Protein AF-A0A352BG03-F1 (afdb_monomer)

Foldseek 3Di:
DPPDDWAWCPDDPACLQVLLCVVPVQWTWTQRPVVRWIFIFGDDDPGGGQDTDPDNDRDPVVSVVCVVRPDDD

Nearest PDB structures (foldseek):
  3imo-assembly2_D  TM=5.839E-01  e=3.374E+00  Vibrio cholerae O139
  7jl1-assembly1_B  TM=4.534E-01  e=8.735E+00  Homo sapiens

Mean predicted aligned error: 4.01 Å

Radius of gyration: 12.1 Å; Cα contacts (8 Å, |Δi|>4): 102; chains: 1; bounding box: 36×22×30 Å

Sequence (73 aa):
MDVMRDILVEHDLFDIVKRIKSIDKNYYVIFNTKRKKYEIHYNRKFSSYELTVPFDRLDCRTVELVLKTRKKF

pLDDT: mean 92.1, std 12.07, range [42.44, 98.44]

Solvent-accessible surface area (backbone atoms only — not comparable to full-atom values): 4594 Å² total; per-residue (Å²): 132,85,83,81,66,65,41,78,47,81,72,52,100,79,45,48,50,58,53,43,27,70,76,41,74,52,42,49,40,34,38,34,65,90,79,71,33,42,33,40,29,38,77,56,98,88,62,37,79,74,48,73,51,92,52,99,63,91,45,72,67,54,50,53,48,50,68,72,68,56,83,84,128

Structure (mmCIF, N/CA/C/O backbone):
data_AF-A0A352BG03-F1
#
_entry.id   AF-A0A352BG03-F1
#
loop_
_atom_site.group_PDB
_atom_site.id
_atom_site.type_symbol
_atom_site.label_atom_id
_atom_site.label_alt_id
_atom_site.label_comp_id
_atom_site.label_asym_id
_atom_site.label_entity_id
_atom_site.label_seq_id
_atom_site.pdbx_PDB_ins_code
_atom_site.Cartn_x
_atom_site.Cartn_y
_atom_site.Cartn_z
_atom_site.occupancy
_atom_site.B_iso_or_equiv
_atom_site.auth_seq_id
_atom_site.auth_comp_id
_atom_site.auth_asym_id
_atom_site.auth_atom_id
_atom_site.pdbx_PDB_model_num
ATOM 1 N N . MET A 1 1 ? 25.757 12.666 -3.193 1.00 42.44 1 MET A N 1
ATOM 2 C CA . MET A 1 1 ? 24.673 12.009 -2.435 1.00 42.44 1 MET A CA 1
ATO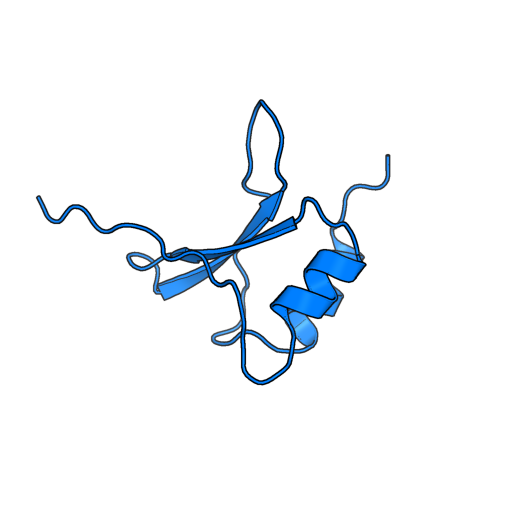M 3 C C . MET A 1 1 ? 23.448 12.025 -3.322 1.00 42.44 1 MET A C 1
ATOM 5 O O . MET A 1 1 ? 22.942 13.103 -3.594 1.00 42.44 1 MET A O 1
ATOM 9 N N . ASP A 1 2 ? 23.053 10.873 -3.854 1.00 48.12 2 ASP A N 1
ATOM 10 C CA . ASP A 1 2 ? 21.842 10.773 -4.667 1.00 48.12 2 ASP A CA 1
ATOM 11 C C . ASP A 1 2 ? 20.630 10.920 -3.738 1.00 48.12 2 ASP A C 1
ATOM 13 O O . ASP A 1 2 ? 20.449 10.122 -2.814 1.00 48.12 2 ASP A O 1
ATOM 17 N N . VAL A 1 3 ? 19.853 11.990 -3.903 1.00 53.09 3 VAL A N 1
ATOM 18 C CA . VAL A 1 3 ? 18.624 12.211 -3.131 1.00 53.09 3 VAL A CA 1
ATOM 19 C C . VAL A 1 3 ? 17.541 11.356 -3.784 1.00 53.09 3 VAL A C 1
ATOM 21 O O . VAL A 1 3 ? 16.684 11.862 -4.505 1.00 53.09 3 VAL A O 1
ATOM 24 N N . MET A 1 4 ? 17.612 10.040 -3.578 1.00 58.91 4 MET A N 1
ATOM 25 C CA . MET A 1 4 ? 16.562 9.126 -4.020 1.00 58.91 4 MET A CA 1
ATOM 26 C C . MET A 1 4 ? 15.279 9.468 -3.263 1.00 58.91 4 MET A C 1
ATOM 28 O O . MET A 1 4 ? 15.207 9.327 -2.043 1.00 58.91 4 MET A O 1
ATOM 32 N N . ARG A 1 5 ? 14.281 9.969 -3.994 1.00 82.31 5 ARG A N 1
ATOM 33 C CA . ARG A 1 5 ? 12.938 10.220 -3.470 1.00 82.31 5 ARG A CA 1
ATOM 34 C C . ARG A 1 5 ? 12.107 8.961 -3.684 1.00 82.31 5 ARG A C 1
ATOM 36 O O . ARG A 1 5 ? 12.131 8.380 -4.771 1.00 82.31 5 ARG A O 1
ATOM 43 N N . ASP A 1 6 ? 11.388 8.538 -2.655 1.00 92.44 6 ASP A N 1
ATOM 44 C CA . ASP A 1 6 ? 10.349 7.529 -2.823 1.00 92.44 6 ASP A CA 1
ATOM 45 C C . ASP A 1 6 ? 9.239 8.095 -3.716 1.00 92.44 6 ASP A C 1
ATOM 47 O O . ASP A 1 6 ? 8.947 9.295 -3.691 1.00 92.44 6 ASP A O 1
ATOM 51 N N . ILE A 1 7 ? 8.645 7.238 -4.543 1.00 96.19 7 ILE A N 1
ATOM 52 C CA . ILE A 1 7 ? 7.654 7.653 -5.539 1.00 96.19 7 ILE A CA 1
ATOM 53 C C . ILE A 1 7 ? 6.263 7.358 -4.987 1.00 96.19 7 ILE A C 1
ATOM 55 O O . ILE A 1 7 ? 5.962 6.208 -4.674 1.00 96.19 7 ILE A O 1
ATOM 59 N N . LEU A 1 8 ? 5.401 8.372 -4.892 1.00 97.06 8 LEU A N 1
ATOM 60 C CA . LEU A 1 8 ? 3.984 8.157 -4.598 1.00 97.06 8 LEU A CA 1
ATOM 61 C C . LEU A 1 8 ? 3.330 7.424 -5.775 1.00 97.06 8 LEU A C 1
ATOM 63 O O . LEU A 1 8 ? 3.403 7.877 -6.915 1.00 97.06 8 LEU A O 1
ATOM 67 N N . VAL A 1 9 ? 2.676 6.300 -5.494 1.00 97.69 9 VAL A N 1
ATOM 68 C CA . VAL A 1 9 ? 1.937 5.532 -6.499 1.00 97.69 9 VAL A CA 1
ATOM 69 C C . VAL A 1 9 ? 0.472 5.929 -6.393 1.00 97.69 9 VAL A C 1
ATOM 71 O O . VAL A 1 9 ? -0.243 5.475 -5.500 1.00 97.69 9 VAL A O 1
ATOM 74 N N . GLU A 1 10 ? 0.029 6.825 -7.272 1.00 97.19 10 GLU A N 1
ATOM 75 C CA . GLU A 1 10 ? -1.351 7.329 -7.257 1.00 97.19 10 GLU A CA 1
ATOM 76 C C . GLU A 1 10 ? -2.327 6.387 -7.969 1.00 97.19 10 GLU A C 1
ATOM 78 O O . GLU A 1 10 ? -3.477 6.254 -7.540 1.00 97.19 10 GLU A O 1
ATOM 83 N N . HIS A 1 11 ? -1.842 5.699 -9.008 1.00 96.62 11 HIS A N 1
ATOM 84 C CA . HIS A 1 11 ? -2.603 4.798 -9.868 1.00 96.62 11 HIS A CA 1
ATOM 85 C C . HIS A 1 11 ? -1.744 3.610 -10.315 1.00 96.62 11 HIS A C 1
ATOM 87 O O . HIS A 1 11 ? -0.521 3.714 -10.424 1.00 96.62 11 HIS A O 1
ATOM 93 N N . ASP A 1 12 ? -2.394 2.488 -10.609 1.00 96.12 12 ASP A N 1
ATOM 94 C CA . ASP A 1 12 ? -1.780 1.291 -11.175 1.00 96.12 12 ASP A CA 1
ATOM 95 C C . ASP A 1 12 ? -2.765 0.581 -12.115 1.00 96.12 12 ASP A C 1
ATOM 97 O O . ASP A 1 12 ? -3.971 0.814 -12.054 1.00 96.12 12 ASP A O 1
ATOM 101 N N . LEU A 1 13 ? -2.245 -0.295 -12.980 1.00 96.69 13 LEU A N 1
ATOM 102 C CA . LEU A 1 13 ? -3.015 -0.977 -14.027 1.00 96.69 13 LEU A CA 1
ATOM 103 C C . LEU A 1 13 ? -4.185 -1.826 -13.493 1.00 96.69 13 LEU A C 1
ATOM 105 O O . LEU A 1 13 ? -5.144 -2.061 -14.222 1.00 96.69 13 LEU A O 1
ATOM 109 N N . PHE A 1 14 ? -4.105 -2.304 -12.249 1.00 96.50 14 PHE A N 1
ATOM 110 C CA . PHE A 1 14 ? -5.074 -3.231 -11.658 1.00 96.50 14 PHE A CA 1
ATOM 111 C C . PHE A 1 14 ? -5.905 -2.590 -10.537 1.00 96.50 14 PHE A C 1
ATOM 113 O O . PHE A 1 14 ? -6.531 -3.308 -9.747 1.00 96.50 14 PHE A O 1
ATOM 120 N N . ASP A 1 15 ? -5.913 -1.254 -10.454 1.00 98.12 15 ASP A N 1
ATOM 121 C CA . ASP A 1 15 ? -6.633 -0.485 -9.435 1.00 98.12 15 ASP A CA 1
ATOM 122 C C . ASP A 1 15 ? -6.289 -0.906 -7.987 1.00 98.12 15 ASP A C 1
ATOM 124 O O . ASP A 1 15 ? -7.092 -0.735 -7.064 1.00 98.12 15 ASP A O 1
ATOM 128 N N . ILE A 1 16 ? -5.099 -1.456 -7.733 1.00 98.44 16 ILE A N 1
ATOM 129 C CA . ILE A 1 16 ? -4.682 -1.900 -6.396 1.00 98.44 16 ILE A CA 1
ATOM 130 C C . ILE A 1 16 ? -4.635 -0.729 -5.414 1.00 98.44 16 ILE A C 1
ATOM 132 O O . ILE A 1 16 ? -5.186 -0.836 -4.317 1.00 98.44 16 ILE A O 1
ATOM 136 N N . VAL A 1 17 ? -4.069 0.414 -5.806 1.00 98.31 17 VAL A N 1
ATOM 137 C CA . VAL A 1 17 ? -4.034 1.635 -4.985 1.00 98.31 17 VAL A CA 1
ATOM 138 C C . VAL A 1 17 ? -5.451 2.107 -4.657 1.00 98.31 17 VAL A C 1
ATOM 140 O O . VAL A 1 17 ? -5.756 2.420 -3.503 1.00 98.31 17 VAL A O 1
ATOM 143 N N . LYS A 1 18 ? -6.350 2.109 -5.647 1.00 98.44 18 LYS A N 1
ATOM 144 C CA . LYS A 1 18 ? -7.760 2.491 -5.472 1.00 98.44 18 LYS A CA 1
ATOM 145 C C . LYS A 1 18 ? -8.488 1.549 -4.511 1.00 98.44 18 LYS A C 1
ATOM 147 O O . LYS A 1 18 ? -9.237 2.001 -3.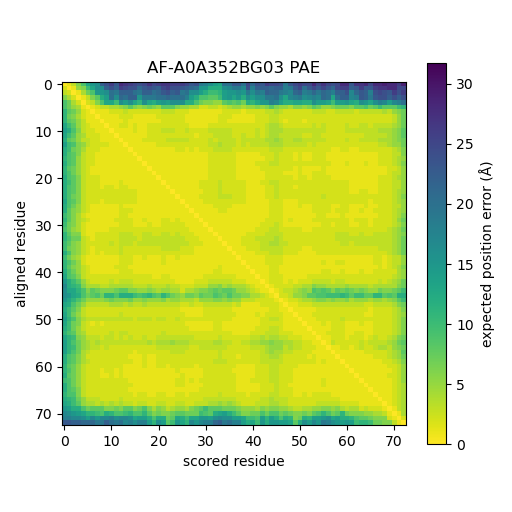643 1.00 98.44 18 LYS A O 1
ATOM 152 N N . ARG A 1 19 ? -8.249 0.242 -4.624 1.00 98.44 19 ARG A N 1
ATOM 153 C CA . ARG A 1 19 ? -8.826 -0.778 -3.737 1.00 98.44 19 ARG A CA 1
ATOM 154 C C . ARG A 1 19 ? -8.303 -0.651 -2.309 1.00 98.44 19 ARG A C 1
ATOM 156 O O . ARG A 1 19 ? -9.096 -0.737 -1.380 1.00 98.44 19 ARG A O 1
ATOM 163 N N . ILE A 1 20 ? -7.013 -0.373 -2.125 1.00 98.00 20 ILE A N 1
ATOM 164 C CA . ILE A 1 20 ? -6.427 -0.102 -0.802 1.00 98.00 20 ILE A CA 1
ATOM 165 C C . ILE A 1 20 ? -7.067 1.143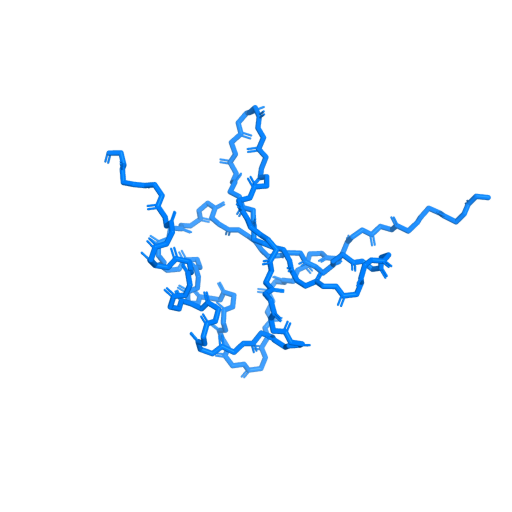 -0.171 1.00 98.00 20 ILE A C 1
ATOM 167 O O . ILE A 1 20 ? -7.514 1.078 0.972 1.00 98.00 20 ILE A O 1
ATOM 171 N N . LYS A 1 21 ? -7.216 2.239 -0.926 1.00 97.62 21 LYS A N 1
ATOM 172 C CA . LYS A 1 21 ? -7.912 3.457 -0.462 1.00 97.62 21 LYS A CA 1
ATOM 173 C C . LYS A 1 21 ? -9.393 3.233 -0.138 1.00 97.62 21 LYS A C 1
ATOM 175 O O . LYS A 1 21 ? -9.971 3.984 0.639 1.00 97.62 21 LYS A O 1
ATOM 180 N N . SER A 1 22 ? -10.013 2.209 -0.723 1.00 97.56 22 SER A N 1
ATOM 181 C CA . SER A 1 22 ? -11.396 1.825 -0.414 1.00 97.56 22 SER A CA 1
ATOM 182 C C . SER A 1 22 ? -11.515 1.072 0.920 1.00 97.56 22 SER A C 1
ATOM 184 O O . SER A 1 22 ? -12.604 1.021 1.483 1.00 97.56 22 SER A O 1
ATOM 186 N N . ILE A 1 23 ? -10.417 0.505 1.444 1.00 96.19 23 ILE A N 1
ATOM 187 C CA . ILE A 1 23 ? -10.361 -0.046 2.810 1.00 96.19 23 ILE A CA 1
ATOM 188 C C . ILE A 1 23 ? -10.373 1.101 3.824 1.00 96.19 23 ILE A C 1
ATOM 190 O O . ILE A 1 23 ? -11.143 1.063 4.779 1.00 96.19 23 ILE A O 1
ATOM 194 N N . ASP A 1 24 ? -9.511 2.096 3.608 1.00 96.19 24 ASP A N 1
ATOM 195 C CA . ASP A 1 24 ? -9.494 3.374 4.320 1.00 96.19 24 ASP A CA 1
ATOM 196 C C . ASP A 1 24 ? -8.806 4.425 3.437 1.00 96.19 24 ASP A C 1
ATOM 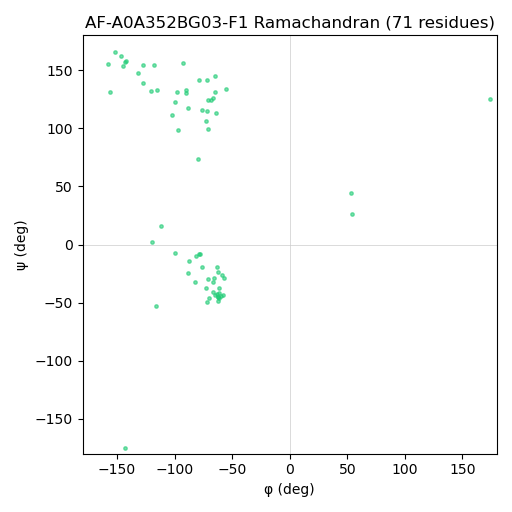198 O O . ASP A 1 24 ? -7.713 4.197 2.909 1.00 96.19 24 ASP A O 1
ATOM 202 N N . LYS A 1 25 ? -9.436 5.594 3.290 1.00 97.06 25 LYS A N 1
ATOM 203 C CA . LYS A 1 25 ? -8.957 6.687 2.431 1.00 97.06 25 LYS A CA 1
ATOM 204 C C . LYS A 1 25 ? -7.604 7.265 2.857 1.00 97.06 25 LYS A C 1
ATOM 206 O O . LYS A 1 25 ? -6.962 7.942 2.059 1.00 97.06 25 LYS A O 1
ATOM 211 N N . ASN A 1 26 ? -7.195 7.040 4.105 1.00 96.38 26 ASN A N 1
ATOM 212 C CA . ASN A 1 26 ? -5.935 7.530 4.651 1.00 96.38 26 ASN A CA 1
ATOM 213 C C . ASN A 1 26 ? -4.745 6.640 4.272 1.00 96.38 26 ASN A C 1
ATOM 215 O O . ASN A 1 26 ? -3.603 7.042 4.509 1.00 96.38 26 ASN A O 1
ATOM 219 N N . TYR A 1 27 ? -4.978 5.459 3.688 1.00 97.38 27 TYR A N 1
ATOM 220 C CA . TYR A 1 27 ? -3.897 4.658 3.128 1.00 97.38 27 TYR A CA 1
ATOM 221 C C . TYR A 1 27 ? -3.343 5.277 1.842 1.00 97.38 27 TYR A C 1
ATOM 223 O O . TYR A 1 27 ? -4.076 5.767 0.980 1.00 97.38 27 TYR A O 1
ATOM 231 N N . TYR A 1 28 ? -2.029 5.188 1.677 1.00 97.88 28 TYR A N 1
ATOM 232 C CA . TYR A 1 28 ? -1.336 5.522 0.442 1.00 97.88 28 TYR A CA 1
ATOM 233 C C . TYR A 1 28 ? -0.172 4.559 0.199 1.00 97.88 28 TYR A C 1
ATOM 235 O O . TYR A 1 28 ? 0.325 3.908 1.121 1.00 97.88 28 TYR A O 1
ATOM 243 N N . VAL A 1 29 ? 0.231 4.437 -1.064 1.00 98.12 29 VAL A N 1
ATOM 244 C CA . VAL A 1 29 ? 1.263 3.496 -1.504 1.00 98.12 29 VAL A CA 1
ATOM 245 C C . VAL A 1 29 ? 2.446 4.285 -2.034 1.00 98.12 29 VAL A C 1
ATOM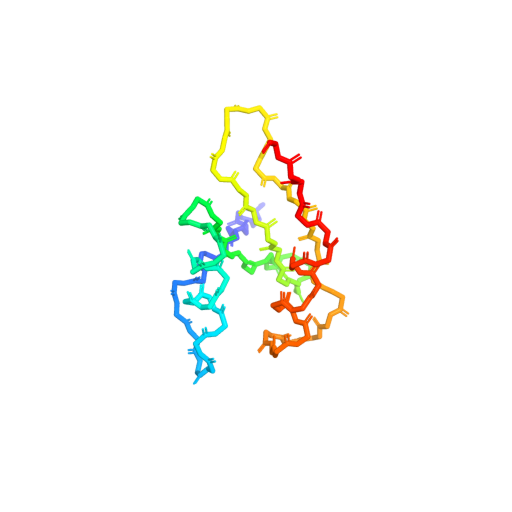 247 O O . VAL A 1 29 ? 2.267 5.198 -2.839 1.00 98.12 29 VAL A O 1
ATOM 250 N N . ILE A 1 30 ? 3.650 3.916 -1.612 1.00 97.38 30 ILE A N 1
ATOM 251 C CA . ILE A 1 30 ? 4.886 4.433 -2.200 1.00 97.38 30 ILE A CA 1
ATOM 252 C C . ILE A 1 30 ? 5.685 3.291 -2.819 1.00 97.38 30 ILE A C 1
ATOM 254 O O . ILE A 1 30 ? 5.582 2.137 -2.400 1.00 97.38 30 ILE A O 1
ATOM 258 N N . PHE A 1 31 ? 6.506 3.614 -3.809 1.00 97.12 31 PHE A N 1
ATOM 259 C CA . PHE A 1 31 ? 7.579 2.752 -4.269 1.00 97.12 31 PHE A CA 1
ATOM 260 C C . PHE A 1 31 ? 8.897 3.270 -3.702 1.00 97.12 31 PHE A C 1
ATOM 262 O O . PHE A 1 31 ? 9.376 4.340 -4.088 1.00 97.12 31 PHE A O 1
ATOM 269 N N . ASN A 1 32 ? 9.474 2.494 -2.785 1.00 95.38 32 ASN A N 1
ATOM 270 C CA . ASN A 1 32 ? 10.785 2.767 -2.230 1.00 95.38 32 ASN A CA 1
ATOM 271 C C . ASN A 1 32 ? 11.846 2.458 -3.290 1.00 95.38 32 ASN A C 1
ATOM 273 O O . ASN A 1 32 ? 12.123 1.290 -3.588 1.00 95.38 32 ASN A O 1
ATOM 277 N N . THR A 1 33 ? 12.433 3.498 -3.877 1.00 94.12 33 THR A N 1
ATOM 278 C CA . THR A 1 33 ? 13.342 3.373 -5.030 1.00 94.12 33 THR A CA 1
ATOM 279 C C . THR A 1 33 ? 14.679 2.742 -4.649 1.00 94.12 33 THR A C 1
ATOM 281 O O . THR A 1 33 ? 15.262 2.006 -5.447 1.00 94.12 33 THR A O 1
ATOM 284 N N . LYS A 1 34 ? 15.120 2.934 -3.399 1.00 92.75 34 LYS A N 1
ATOM 285 C CA . LYS A 1 34 ? 16.341 2.325 -2.856 1.00 92.75 34 LYS A CA 1
ATOM 286 C C . LYS A 1 34 ? 16.188 0.817 -2.655 1.00 92.75 34 LYS A C 1
ATOM 288 O O . LYS A 1 34 ? 17.081 0.052 -3.009 1.00 92.75 34 LYS A O 1
ATOM 293 N N . ARG A 1 35 ? 15.067 0.381 -2.072 1.00 92.81 35 ARG A N 1
ATOM 294 C CA . ARG A 1 35 ? 14.787 -1.035 -1.766 1.00 92.81 35 ARG A CA 1
ATOM 295 C C . ARG A 1 35 ? 14.136 -1.779 -2.930 1.00 92.81 35 ARG A C 1
ATOM 297 O O . ARG A 1 35 ? 14.089 -3.005 -2.899 1.00 92.81 35 ARG A O 1
ATOM 304 N N . LYS A 1 36 ? 13.632 -1.052 -3.932 1.00 94.44 36 LYS A N 1
ATOM 305 C CA . LYS A 1 36 ? 12.808 -1.566 -5.036 1.00 94.44 36 LYS A CA 1
ATOM 306 C C . LYS A 1 36 ? 11.599 -2.358 -4.529 1.00 94.44 36 LYS A C 1
ATOM 308 O O . LYS A 1 36 ? 11.305 -3.448 -5.016 1.00 94.44 36 LYS A O 1
ATOM 313 N N . LYS A 1 37 ? 10.921 -1.824 -3.511 1.00 96.75 37 LYS A N 1
ATOM 314 C CA . LYS A 1 37 ? 9.746 -2.448 -2.891 1.00 96.75 37 LYS A CA 1
ATOM 315 C C . LYS A 1 37 ? 8.619 -1.440 -2.749 1.00 96.75 37 LYS A C 1
ATOM 317 O O . LYS A 1 37 ? 8.860 -0.256 -2.530 1.00 96.75 37 LYS A O 1
ATOM 322 N N . TYR A 1 38 ? 7.390 -1.931 -2.860 1.00 97.94 38 TYR A N 1
ATOM 323 C CA . TYR A 1 38 ? 6.218 -1.145 -2.502 1.00 97.94 38 TYR A CA 1
ATOM 324 C C . TYR A 1 38 ? 6.047 -1.133 -0.987 1.00 97.94 38 TYR A C 1
ATOM 326 O O . TYR A 1 38 ? 6.258 -2.148 -0.320 1.00 97.94 38 TYR A O 1
ATOM 334 N N . GLU A 1 39 ? 5.635 0.006 -0.451 1.00 97.56 39 GLU A N 1
ATOM 335 C CA . GLU A 1 39 ? 5.350 0.186 0.968 1.00 97.56 39 GLU A CA 1
ATOM 336 C C . GLU A 1 39 ? 3.951 0.786 1.123 1.00 97.56 39 GLU A C 1
ATOM 338 O O . GLU A 1 39 ? 3.528 1.649 0.347 1.00 97.56 39 GLU A O 1
ATOM 343 N N . ILE A 1 40 ? 3.214 0.285 2.114 1.00 97.56 40 ILE A N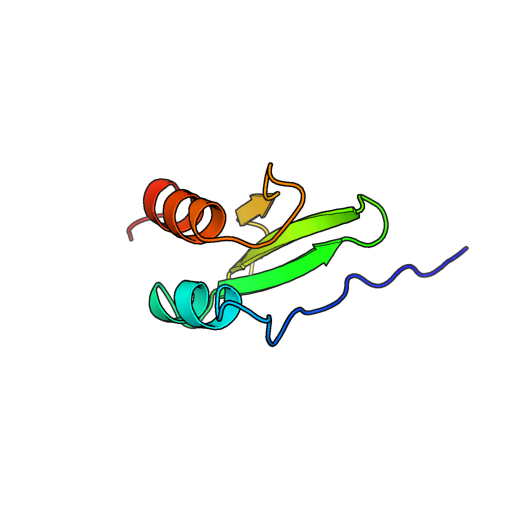 1
ATOM 344 C CA . ILE A 1 40 ? 1.903 0.799 2.497 1.00 97.56 40 ILE A CA 1
ATOM 345 C C . ILE A 1 40 ? 2.100 1.733 3.674 1.00 97.56 40 ILE A C 1
ATOM 347 O O . ILE A 1 40 ? 2.741 1.378 4.669 1.00 97.56 40 ILE A O 1
ATOM 351 N N . HIS A 1 41 ? 1.504 2.909 3.558 1.00 97.06 41 HIS A N 1
ATOM 352 C CA . HIS A 1 41 ? 1.529 3.925 4.584 1.00 97.06 41 HIS A CA 1
ATOM 353 C C . HIS A 1 41 ? 0.118 4.388 4.927 1.00 97.06 41 HIS A C 1
ATOM 355 O O . HIS A 1 41 ? -0.792 4.315 4.107 1.00 97.06 41 HIS A O 1
ATOM 361 N N . TYR A 1 42 ? -0.051 4.894 6.141 1.00 96.06 42 TYR A N 1
ATOM 362 C CA . TYR A 1 42 ? -1.274 5.480 6.658 1.00 96.06 42 TYR A CA 1
ATOM 363 C C . TYR A 1 42 ? -1.018 6.929 7.074 1.00 96.06 42 TYR A C 1
ATOM 365 O O . TYR A 1 42 ? -0.059 7.228 7.787 1.00 96.06 42 TYR A O 1
ATOM 373 N N . ASN A 1 43 ? -1.880 7.850 6.651 1.00 95.06 43 ASN A N 1
ATOM 374 C CA . ASN A 1 43 ? -1.754 9.260 6.996 1.00 95.06 43 ASN A CA 1
ATOM 375 C C . ASN A 1 43 ? -2.090 9.503 8.482 1.00 95.06 43 ASN A C 1
ATOM 377 O O . ASN A 1 43 ? -3.258 9.569 8.867 1.00 95.06 43 ASN A O 1
ATOM 381 N N . ARG A 1 44 ? -1.057 9.622 9.330 1.00 92.81 44 ARG A N 1
ATOM 382 C CA . ARG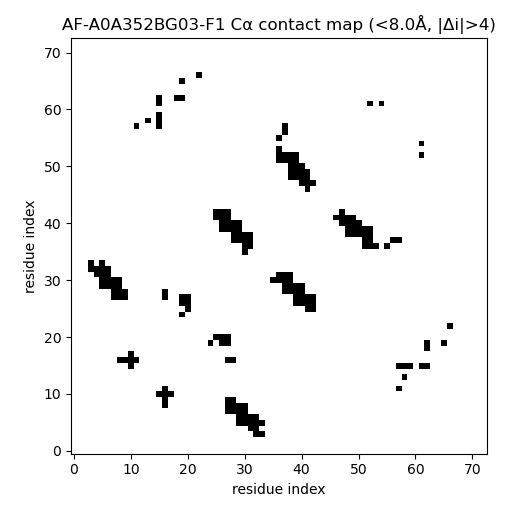 A 1 44 ? -1.172 9.969 10.758 1.00 92.81 44 ARG A CA 1
ATOM 383 C C . ARG A 1 44 ? 0.071 10.689 11.282 1.00 92.81 44 ARG A C 1
ATOM 385 O O . ARG A 1 44 ? 1.140 10.638 10.685 1.00 92.81 44 ARG A O 1
ATOM 392 N N . LYS A 1 45 ? -0.063 11.300 12.463 1.00 88.50 45 LYS A N 1
ATOM 393 C CA . LYS A 1 45 ? 0.915 12.238 13.041 1.00 88.50 45 LYS A CA 1
ATOM 394 C C . LYS A 1 45 ? 2.281 11.639 13.426 1.00 88.50 45 LYS A C 1
ATOM 396 O O . LYS A 1 45 ? 3.269 12.354 13.346 1.00 88.50 45 LYS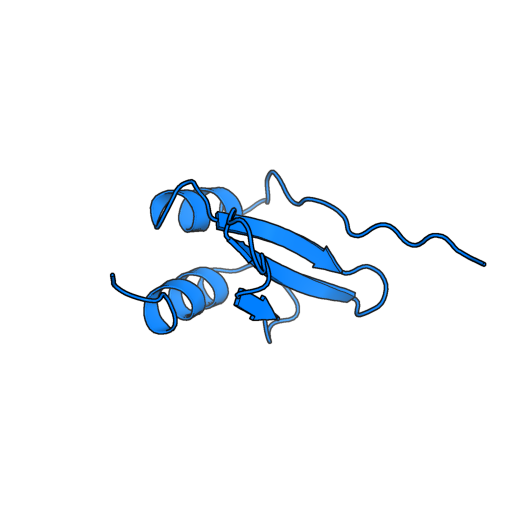 A O 1
ATOM 401 N N . PHE A 1 46 ? 2.354 10.373 13.858 1.00 81.94 46 PHE A N 1
ATOM 402 C CA . PHE A 1 46 ? 3.552 9.837 14.547 1.00 81.94 46 PHE A CA 1
ATOM 403 C C . PHE A 1 46 ? 4.261 8.644 13.886 1.00 81.94 46 PHE A C 1
ATOM 405 O O . PHE A 1 46 ? 5.242 8.153 14.428 1.00 81.94 46 PHE A O 1
ATOM 412 N N . SER A 1 47 ? 3.798 8.178 12.727 1.00 90.38 47 SER A N 1
ATOM 413 C CA . SER A 1 47 ? 4.515 7.239 11.845 1.00 90.38 47 SER A CA 1
ATOM 414 C C . SER A 1 47 ? 3.570 6.871 10.720 1.00 90.38 47 SER A C 1
ATOM 416 O O . SER A 1 47 ? 2.467 6.409 11.004 1.00 90.38 47 SER A O 1
ATOM 418 N N . SER A 1 48 ? 3.965 7.048 9.466 1.00 94.69 48 SER A N 1
ATOM 419 C CA . SER A 1 48 ? 3.100 6.652 8.361 1.00 94.69 48 SER A CA 1
ATOM 420 C C . SER A 1 48 ? 3.295 5.201 7.943 1.00 94.69 48 SER A C 1
ATOM 422 O O . SER A 1 48 ? 2.366 4.616 7.415 1.00 94.69 48 SER A O 1
ATOM 424 N N . TYR A 1 49 ? 4.454 4.595 8.194 1.00 95.31 49 TYR A N 1
ATOM 425 C CA . TYR A 1 49 ? 4.749 3.237 7.741 1.00 95.31 49 TYR A CA 1
ATOM 426 C C . TYR A 1 49 ? 3.829 2.194 8.398 1.00 95.31 49 TYR A C 1
ATOM 428 O O . TYR A 1 49 ? 3.675 2.175 9.622 1.00 95.31 49 TYR A O 1
ATOM 436 N N . GLU A 1 50 ? 3.254 1.309 7.581 1.00 95.44 50 GLU A N 1
ATOM 437 C CA . GLU A 1 50 ? 2.439 0.174 8.030 1.00 95.44 50 GLU A CA 1
ATOM 438 C C . GLU A 1 50 ? 3.096 -1.158 7.663 1.00 95.44 50 GLU A C 1
ATOM 440 O O . GLU A 1 50 ? 3.314 -1.991 8.543 1.00 95.44 50 GLU A O 1
ATOM 445 N N . LEU A 1 51 ? 3.450 -1.365 6.387 1.00 96.12 51 LEU A N 1
ATOM 446 C CA . LEU A 1 51 ? 4.146 -2.580 5.952 1.00 96.12 51 LEU A CA 1
ATOM 447 C C . LEU A 1 51 ? 4.911 -2.406 4.636 1.00 96.12 51 LEU A C 1
ATOM 449 O O . LEU A 1 51 ? 4.540 -1.609 3.777 1.00 96.12 51 LEU A O 1
ATOM 453 N N . THR A 1 52 ? 5.939 -3.235 4.451 1.00 97.56 52 THR A N 1
ATOM 454 C CA . THR A 1 52 ? 6.599 -3.462 3.159 1.00 97.56 52 THR A CA 1
ATOM 455 C C . THR A 1 52 ? 5.895 -4.617 2.448 1.00 97.56 52 THR A C 1
ATOM 457 O O . THR A 1 52 ? 5.705 -5.681 3.038 1.00 97.56 52 THR A O 1
ATOM 460 N N . VAL A 1 53 ? 5.525 -4.432 1.182 1.00 97.56 53 VAL A N 1
ATOM 461 C CA . VAL A 1 53 ? 4.885 -5.472 0.369 1.00 97.56 53 VAL A CA 1
ATOM 462 C C . VAL A 1 53 ? 5.920 -6.559 0.039 1.00 97.56 53 VAL A C 1
ATOM 464 O O . VAL A 1 53 ? 6.973 -6.247 -0.523 1.00 97.56 53 VAL A O 1
ATOM 467 N N . PRO A 1 54 ? 5.659 -7.840 0.364 1.00 97.25 54 PRO A N 1
ATOM 468 C CA . PRO A 1 54 ? 6.628 -8.917 0.152 1.00 97.25 54 PRO A CA 1
ATOM 469 C C . PRO A 1 54 ? 6.683 -9.400 -1.305 1.00 97.25 54 PRO A C 1
ATOM 471 O O . PRO A 1 54 ? 7.555 -10.187 -1.663 1.00 97.25 54 PRO A O 1
ATOM 474 N N . PHE A 1 55 ? 5.765 -8.934 -2.149 1.00 95.75 55 PHE A N 1
ATOM 475 C CA . PHE A 1 55 ? 5.657 -9.302 -3.557 1.00 95.75 55 PHE A CA 1
ATOM 476 C C . PHE A 1 55 ? 6.420 -8.318 -4.446 1.00 95.75 55 PHE A C 1
ATOM 478 O O . PHE A 1 55 ? 6.620 -7.156 -4.093 1.00 95.75 55 PHE A O 1
ATOM 485 N N . ASP A 1 56 ? 6.821 -8.772 -5.630 1.00 92.44 56 ASP A N 1
ATOM 486 C CA . ASP A 1 56 ? 7.579 -7.939 -6.573 1.00 92.44 56 ASP A CA 1
ATOM 487 C C . ASP A 1 56 ? 6.707 -6.940 -7.343 1.00 92.44 56 ASP A C 1
ATOM 489 O O . ASP A 1 56 ? 7.221 -6.090 -8.067 1.00 92.44 56 ASP A O 1
ATOM 493 N N . ARG A 1 57 ? 5.380 -7.041 -7.210 1.00 94.19 57 ARG A N 1
ATOM 494 C CA . ARG A 1 57 ? 4.398 -6.197 -7.898 1.00 94.19 57 ARG A CA 1
ATOM 495 C C . ARG A 1 57 ? 3.225 -5.881 -6.975 1.00 94.19 57 ARG A C 1
ATOM 497 O O . ARG A 1 57 ? 2.960 -6.617 -6.026 1.00 94.19 57 ARG A O 1
ATOM 504 N N . LEU A 1 58 ? 2.509 -4.801 -7.282 1.00 96.00 58 LEU A N 1
ATOM 505 C CA . LEU A 1 58 ? 1.189 -4.551 -6.711 1.00 96.00 58 LEU A CA 1
ATOM 506 C C . LEU A 1 58 ? 0.169 -5.449 -7.411 1.00 96.00 58 LEU A C 1
ATOM 508 O O . LEU A 1 58 ? -0.067 -5.314 -8.609 1.00 96.00 58 LEU A O 1
ATOM 512 N N . ASP A 1 59 ? -0.425 -6.367 -6.656 1.00 97.00 59 ASP A N 1
ATOM 513 C CA . ASP A 1 59 ? -1.501 -7.238 -7.119 1.00 97.00 59 ASP A CA 1
ATOM 514 C C . ASP A 1 59 ? -2.533 -7.468 -6.000 1.00 97.00 59 ASP A C 1
ATOM 516 O O . ASP A 1 59 ? -2.478 -6.850 -4.930 1.00 97.00 59 ASP A O 1
ATOM 520 N N . CYS A 1 60 ? -3.520 -8.334 -6.247 1.00 97.50 60 CYS A N 1
ATOM 521 C CA . CYS A 1 60 ? -4.600 -8.603 -5.298 1.00 97.50 60 CYS A CA 1
ATOM 522 C C . CYS A 1 60 ? -4.108 -9.089 -3.925 1.00 97.50 60 CYS A C 1
ATOM 524 O O . CYS A 1 60 ? -4.744 -8.769 -2.918 1.00 97.50 60 CYS A O 1
ATOM 526 N N . ARG A 1 61 ? -2.957 -9.771 -3.853 1.00 98.12 61 ARG A N 1
ATOM 527 C CA . ARG A 1 61 ? -2.389 -10.271 -2.594 1.00 98.12 61 ARG A CA 1
ATOM 528 C C . ARG A 1 61 ? -1.984 -9.126 -1.674 1.00 98.12 61 ARG A C 1
ATOM 530 O O . ARG A 1 61 ? -2.044 -9.272 -0.456 1.00 98.12 61 ARG A O 1
ATOM 537 N N . THR A 1 62 ? -1.620 -7.969 -2.229 1.00 98.06 62 THR A N 1
ATOM 538 C CA . THR A 1 62 ? -1.348 -6.762 -1.439 1.00 98.06 62 THR A CA 1
ATOM 539 C C . THR A 1 62 ? -2.610 -6.275 -0.731 1.00 98.06 62 THR A C 1
ATOM 541 O O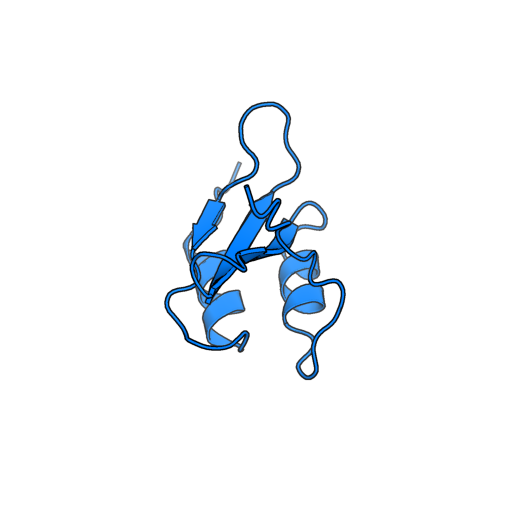 . THR A 1 62 ? -2.562 -5.965 0.456 1.00 98.06 62 THR A O 1
ATOM 544 N N . VAL A 1 63 ? -3.754 -6.255 -1.423 1.00 98.12 63 VAL A N 1
ATOM 545 C CA . VAL A 1 63 ? -5.044 -5.849 -0.834 1.00 98.12 63 VAL A CA 1
ATOM 546 C C . VAL A 1 63 ? -5.435 -6.799 0.300 1.00 98.12 63 VAL A C 1
ATOM 548 O O . VAL A 1 63 ? -5.818 -6.355 1.382 1.00 98.12 63 VAL A O 1
ATOM 551 N N . GLU A 1 64 ? -5.292 -8.107 0.078 1.00 97.94 64 GLU A N 1
ATOM 552 C CA . GLU A 1 64 ? -5.554 -9.128 1.096 1.00 97.94 64 GLU A CA 1
ATOM 553 C C . GLU A 1 64 ? -4.639 -8.986 2.314 1.00 97.94 64 GLU A C 1
ATOM 555 O O . GLU A 1 64 ? -5.098 -9.121 3.449 1.00 97.94 64 GLU A O 1
ATOM 560 N N . LEU A 1 65 ? -3.353 -8.704 2.091 1.00 97.81 65 LEU A N 1
ATOM 561 C CA . LEU A 1 65 ? -2.391 -8.488 3.165 1.00 97.81 65 LEU A CA 1
ATOM 562 C C . LEU A 1 65 ? -2.789 -7.278 4.015 1.00 97.81 65 LEU A C 1
ATOM 564 O O . LEU A 1 65 ? -2.893 -7.413 5.231 1.00 97.81 65 LEU A O 1
ATOM 568 N N . VAL A 1 66 ? -3.101 -6.141 3.383 1.00 97.25 66 VAL A N 1
ATOM 569 C CA . VAL A 1 66 ? -3.564 -4.931 4.084 1.00 97.25 66 VAL A CA 1
ATOM 570 C C . VAL A 1 66 ? -4.832 -5.216 4.894 1.00 97.25 66 VAL A C 1
ATOM 572 O O . VAL A 1 66 ? -4.917 -4.828 6.056 1.00 97.25 66 VAL A O 1
ATOM 575 N N . LEU A 1 67 ? -5.804 -5.945 4.335 1.00 96.38 67 LEU A N 1
ATOM 576 C CA . LEU A 1 67 ? -7.021 -6.333 5.060 1.00 96.38 67 LEU A CA 1
ATOM 577 C C . LEU A 1 67 ? -6.744 -7.207 6.289 1.00 96.38 67 LEU A C 1
ATOM 579 O O . LEU A 1 67 ? -7.435 -7.061 7.299 1.00 96.38 67 LEU A O 1
ATOM 583 N N . LYS A 1 68 ? -5.765 -8.115 6.202 1.00 96.19 68 LYS A N 1
ATOM 584 C CA . LYS A 1 68 ? -5.374 -9.012 7.300 1.00 96.19 68 LYS A CA 1
ATOM 585 C C . LYS A 1 68 ? -4.630 -8.277 8.412 1.00 96.19 68 LYS A C 1
ATOM 587 O O . LYS A 1 68 ? -4.830 -8.600 9.577 1.00 96.19 68 LYS A O 1
ATOM 592 N N . THR A 1 69 ? -3.782 -7.310 8.065 1.00 94.44 69 THR A N 1
ATOM 593 C CA . THR A 1 69 ? -2.894 -6.636 9.025 1.00 94.44 69 THR A CA 1
ATOM 594 C C . THR A 1 69 ? -3.405 -5.282 9.504 1.00 94.44 69 THR A C 1
ATOM 596 O O . THR A 1 69 ? -2.795 -4.706 10.404 1.00 94.44 69 THR A O 1
ATOM 599 N N . ARG A 1 70 ? -4.493 -4.746 8.928 1.00 88.25 70 ARG A N 1
ATOM 600 C CA . ARG A 1 70 ? -5.049 -3.456 9.360 1.00 88.25 70 ARG A CA 1
ATOM 601 C C . ARG A 1 70 ? -5.351 -3.469 10.856 1.00 88.25 70 ARG A C 1
ATOM 603 O O . ARG A 1 70 ? -5.993 -4.390 11.369 1.00 88.25 70 ARG A O 1
ATOM 610 N N . LYS A 1 71 ? -4.947 -2.407 11.551 1.00 78.94 71 LYS A N 1
ATOM 611 C CA . LYS A 1 71 ? -5.414 -2.164 12.917 1.00 78.94 71 LYS A CA 1
ATOM 612 C C . LYS A 1 71 ? -6.896 -1.812 12.865 1.00 78.94 71 LYS A C 1
ATOM 614 O O . LYS A 1 71 ? -7.291 -0.896 12.150 1.00 78.94 71 LYS A O 1
ATOM 619 N N . LYS A 1 72 ? -7.710 -2.560 13.606 1.00 67.31 72 LYS A N 1
ATOM 620 C CA . LYS A 1 72 ? -9.098 -2.193 13.887 1.00 67.31 72 LYS A CA 1
ATOM 621 C C . LYS A 1 72 ? -9.068 -1.325 15.142 1.00 67.31 72 LYS A C 1
ATOM 623 O O . LYS A 1 72 ? -8.579 -1.798 16.167 1.00 67.31 72 LYS A O 1
ATOM 628 N N . PHE A 1 73 ? -9.499 -0.078 15.025 1.00 56.72 73 PHE A N 1
ATOM 629 C CA . PHE A 1 73 ? -9.773 0.790 16.167 1.00 56.72 73 PHE A CA 1
ATOM 630 C C . PHE A 1 73 ? -11.276 0.805 16.417 1.00 56.72 73 PHE A C 1
ATOM 632 O O . PHE A 1 73 ? -12.019 0.704 15.412 1.00 56.72 73 PHE A O 1
#

Secondary structure (DSSP, 8-state):
----PPEEE---TT-HHHHHHHH-TTEEEEEETTTTEEEEEE--SS--EEEE--SSS--HHHHHHHHHHPPP-